Protein 7YSF (pdb70)

Secondary structure (DSSP, 8-state):
-EE-TTT--EESSHHHHHHHHGGG-----EE-TTT--EESSHHHHHHHHGGGGSS-SEE-TTSS-EESSHHHHHHHHHHHH----EE-TTT--EESSHHHHHHHHHHH-TT--

Radius of gyration: 19.66 Å; Cα contacts (8 Å, |Δi|>4): 126; chains: 1; bounding box: 45×44×42 Å

B-factor: mean 38.2, std 9.51, range [24.18, 78.98]

Solvent-accessible surface area: 8973 Å² total; per-residue (Å²): 143,64,129,1,111,100,51,128,131,66,21,92,152,100,63,37,26,95,147,36,49,61,60,82,52,161,130,109,83,54,91,6,183,108,61,33,134,60,36,50,70,45,63,60,38,148,114,18,67,106,115,79,87,64,123,124,98,80,163,7,122,106,26,131,143,51,33,107,84,60,40,59,34,64,82,18,84,58,95,71,55,51,96,130,70,56,48,0,97,89,47,156,101,117,32,40,59,50,81,57,33,144,156,24,14,123,77,133,17,106,127,78,77

Foldseek 3Di:
DDAAPPPRDDDDDPVVRVVVVLVVDDDFPAADPVPGDTHSDPVVNVLVVVVVVPFADAAAPVDRDHDNDPVVNVLVCCVVVVDFPDADPPPRDGHSDPVVNVVCCVVVPVVGD

Sequence (113 aa):
PHFCPVCLRAFPYLSDLERHSISHSELKPHQCKVCGKTFKRSSHLRRHCNIHAGLRPFRCPLCPRRFREAGELAHHHRVHSGERPYQCPICRLRFTEANTLRRHAKRKHPEAM

Nearest PDB structures (foldseek):
  7ysf-assembly1_A  TM=1.009E+00  e=8.894E-23  Homo sapiens
  2i13-assembly2_B  TM=8.123E-01  e=5.124E-10  Mus musculus
  2i13-assembly1_A  TM=8.911E-01  e=2.337E-09  Mus musculus
  6e93-assembly1_A  TM=7.525E-01  e=2.754E-10  Homo sapiens
  6e94-assembly1_A  TM=7.627E-01  e=7.751E-10  Homo sapiens

GO terms:
  GO:1990837 sequence-specific double-stranded DNA binding (F, IDA)
  GO:0005515 protein binding (F, IPI)

Organism: Homo sapiens (NCBI:txid9606)

Structure (mmCIF, N/CA/C/O backbone):
data_7YSF
#
_entry.id   7YSF
#
_cell.length_a   43.807
_cell.length_b   52.194
_cell.length_c   97.491
_cell.angle_alpha   90.000
_cell.angle_beta   90.000
_cell.angle_gamma   90.000
#
_symmetry.space_group_name_H-M   'P 21 21 21'
#
loop_
_entity.id
_entity.type
_entity.pdbx_description
1 polymer 'Zinc finger protein 524'
2 polymer "DNA (5'-D(*AP*GP*GP*GP*TP*TP*AP*GP*GP*GP*TP*TP*AP*GP*G)-3')"
3 polymer "DNA (5'-D(*TP*CP*CP*TP*AP*AP*CP*CP*CP*TP*AP*AP*CP*CP*C)-3')"
4 non-polymer D-MALATE
5 non-polymer 'ZINC ION'
6 water water
#
loop_
_atom_site.group_PDB
_atom_site.id
_atom_site.type_symbol
_atom_site.label_atom_id
_atom_site.label_alt_id
_atom_site.label_comp_id
_atom_site.label_asym_id
_atom_site.label_entity_id
_atom_site.label_seq_id
_atom_site.pdbx_PDB_ins_code
_atom_site.Cartn_x
_atom_site.Cartn_y
_atom_site.Cartn_z
_atom_site.occupancy
_atom_site.B_iso_or_equiv
_atom_site.auth_seq_id
_atom_site.auth_comp_id
_atom_site.auth_asym_id
_atom_site.auth_atom_id
_atom_site.pdbx_PDB_model_num
ATOM 1 N N . PRO A 1 9 ? -5.566 9.016 0.707 1.00 72.66 113 PRO A N 1
ATOM 2 C CA . PRO A 1 9 ? -5.147 8.313 1.921 1.00 68.31 113 PRO A CA 1
ATOM 3 C C . PRO A 1 9 ? -6.103 7.189 2.309 1.00 69.14 113 PRO A C 1
ATOM 4 O O . PRO A 1 9 ? -7.054 6.906 1.579 1.00 66.96 113 PRO A O 1
ATOM 8 N N . HIS A 1 10 ? -5.846 6.557 3.452 1.00 65.70 114 HIS A N 1
ATOM 9 C CA . HIS A 1 10 ? -6.665 5.458 3.948 1.00 63.36 114 HIS A CA 1
ATOM 10 C C . HIS A 1 10 ? -7.009 5.726 5.404 1.00 61.49 114 HIS A C 1
ATOM 11 O O . HIS A 1 10 ? -6.112 5.924 6.229 1.00 59.04 114 HIS A O 1
ATOM 18 N N . PHE A 1 11 ? -8.301 5.729 5.718 1.00 64.00 115 PHE A N 1
ATOM 19 C CA . PHE A 1 11 ? -8.782 5.991 7.065 1.00 63.95 115 PHE A CA 1
ATOM 20 C C . PHE A 1 11 ? -9.177 4.688 7.750 1.00 62.20 115 PHE A C 1
ATOM 21 O O . PHE A 1 11 ? -9.571 3.716 7.101 1.00 62.90 115 PHE A O 1
ATOM 29 N N . CYS A 1 12 ? -9.072 4.681 9.075 1.00 60.31 116 CYS A N 1
ATOM 30 C CA . CYS A 1 12 ? -9.424 3.498 9.848 1.00 60.94 116 CYS A CA 1
ATOM 31 C C . CYS A 1 12 ? -10.912 3.510 10.194 1.00 61.06 116 CYS A C 1
ATOM 32 O O . CYS A 1 12 ? -11.470 4.566 10.489 1.00 61.12 116 CYS A O 1
ATOM 35 N N . PRO A 1 13 ? -11.582 2.357 10.147 1.00 61.99 117 PRO A N 1
ATOM 36 C CA . PRO A 1 13 ? -13.016 2.332 10.481 1.00 65.52 117 PRO A CA 1
ATOM 37 C C . PRO A 1 13 ? -13.308 2.540 11.958 1.00 60.95 117 PRO A C 1
ATOM 38 O O . PRO A 1 13 ? -14.438 2.913 12.300 1.00 59.80 117 PRO A O 1
ATOM 42 N N . VAL A 1 14 ? -12.330 2.317 12.835 1.00 59.23 118 VAL A N 1
ATOM 43 C CA . VAL A 1 14 ? -12.528 2.385 14.279 1.00 57.10 118 VAL A CA 1
ATOM 44 C C . VAL A 1 14 ? -12.201 3.783 14.775 1.00 57.39 118 VAL A C 1
ATOM 45 O O . VAL A 1 14 ? -13.075 4.502 15.271 1.00 57.27 118 VAL A O 1
ATOM 49 N N . CYS A 1 15 ? -10.940 4.177 14.657 1.00 58.54 119 CYS A N 1
ATOM 50 C CA . CYS A 1 15 ? -10.538 5.475 15.170 1.00 57.95 119 CYS A CA 1
ATOM 51 C C . CYS A 1 15 ? -10.690 6.587 14.147 1.00 58.98 119 CYS A C 1
ATOM 52 O O . CYS A 1 15 ? -10.627 7.759 14.528 1.00 60.05 119 CYS A O 1
ATOM 55 N N . LEU A 1 16 ? -10.867 6.249 12.867 1.00 59.26 120 LEU A N 1
ATOM 56 C CA . LEU A 1 16 ? -11.005 7.230 11.788 1.00 59.79 120 LEU A CA 1
ATOM 57 C C . LEU A 1 16 ? -9.760 8.097 11.644 1.00 61.35 120 LEU A C 1
ATOM 58 O O . LEU A 1 16 ? -9.848 9.270 11.282 1.00 60.35 120 LEU A O 1
ATOM 63 N N . ARG A 1 17 ? -8.594 7.522 11.921 1.00 59.79 121 ARG A N 1
ATOM 64 C CA . ARG A 1 17 ? -7.335 8.175 11.596 1.00 60.69 121 ARG A CA 1
ATOM 65 C C . ARG A 1 17 ? -6.953 7.845 10.160 1.00 60.73 121 ARG A C 1
ATOM 66 O O . ARG A 1 17 ? -7.009 6.683 9.744 1.00 59.01 121 ARG A O 1
ATOM 74 N N . ALA A 1 18 ? -6.580 8.868 9.400 1.00 59.12 122 ALA A N 1
ATOM 75 C CA . ALA A 1 18 ? -6.124 8.662 8.036 1.00 58.05 122 ALA A CA 1
ATOM 76 C C . ALA A 1 18 ? -4.646 8.288 8.023 1.00 56.75 122 ALA A C 1
ATOM 77 O O . ALA A 1 18 ? -3.878 8.666 8.913 1.00 58.12 122 ALA A O 1
ATOM 79 N N . PHE A 1 19 ? -4.254 7.537 7.001 1.00 59.49 123 PHE A N 1
ATOM 80 C CA . PHE A 1 19 ? -2.886 7.067 6.864 1.00 56.66 123 PHE A CA 1
ATOM 81 C C . PHE A 1 19 ? -2.444 7.220 5.418 1.00 57.56 123 PHE A C 1
ATOM 82 O O . PHE A 1 19 ? -3.269 7.129 4.500 1.00 59.60 123 PHE A O 1
ATOM 90 N N . PRO A 1 20 ? -1.151 7.458 5.184 1.00 57.41 124 PRO A N 1
ATOM 91 C CA . PRO A 1 20 ? -0.690 7.632 3.795 1.00 57.44 124 PRO A CA 1
ATOM 92 C C . PRO A 1 20 ? -0.890 6.398 2.932 1.00 56.53 124 PRO A C 1
ATOM 93 O O . PRO A 1 20 ? -1.460 6.495 1.838 1.00 58.15 124 PRO A O 1
ATOM 97 N N . TYR A 1 21 ? -0.442 5.236 3.395 1.00 55.80 125 TYR A N 1
ATOM 98 C CA . TYR A 1 21 ? -0.467 4.019 2.601 1.00 57.07 125 TYR A CA 1
ATOM 99 C C . TYR A 1 21 ? -1.401 2.987 3.219 1.00 53.20 125 TYR A C 1
ATOM 100 O O . TYR A 1 21 ? -1.746 3.050 4.403 1.00 53.18 125 TYR A O 1
ATOM 109 N N . LEU A 1 22 ? -1.816 2.032 2.382 1.00 52.12 126 LEU A N 1
ATOM 110 C CA . LEU A 1 22 ? -2.649 0.935 2.860 1.00 50.96 126 LEU A CA 1
ATOM 111 C C . LEU A 1 22 ? -1.919 0.113 3.912 1.00 48.34 126 LEU A C 1
ATOM 112 O O . LEU A 1 22 ? -2.508 -0.270 4.930 1.00 48.76 126 LEU A O 1
ATOM 117 N N . SER A 1 23 ? -0.631 -0.164 3.686 1.00 49.00 127 SER A N 1
ATOM 118 C CA . SER A 1 23 ? 0.148 -0.898 4.677 1.00 49.53 127 SER A CA 1
ATOM 119 C C . SER A 1 23 ? 0.187 -0.167 6.011 1.00 47.89 127 SER A C 1
ATOM 120 O O . SER A 1 23 ? 0.247 -0.807 7.064 1.00 44.83 127 SER A O 1
ATOM 123 N N . ASP A 1 24 ? 0.146 1.166 5.991 1.00 49.61 128 ASP A N 1
ATOM 124 C CA . ASP A 1 24 ? 0.092 1.914 7.242 1.00 48.08 128 ASP A CA 1
ATOM 125 C C . ASP A 1 24 ? -1.222 1.667 7.974 1.00 47.23 128 ASP A C 1
ATOM 126 O O . ASP A 1 24 ? -1.243 1.558 9.206 1.00 46.56 128 ASP A O 1
ATOM 131 N N . LEU A 1 25 ? -2.325 1.563 7.231 1.00 46.49 129 LEU A N 1
ATOM 132 C CA . LEU A 1 25 ? -3.627 1.361 7.858 1.00 45.49 129 LEU A CA 1
ATOM 133 C C . LEU A 1 25 ? -3.759 -0.044 8.435 1.00 43.18 129 LEU A C 1
ATOM 134 O O . LEU A 1 25 ? -4.291 -0.222 9.536 1.00 42.12 129 LEU A O 1
ATOM 139 N N . GLU A 1 26 ? -3.278 -1.053 7.706 1.00 44.58 130 GLU A N 1
ATOM 140 C CA . GLU A 1 26 ? -3.460 -2.434 8.142 1.00 42.63 130 GLU A CA 1
ATOM 141 C C . GLU A 1 26 ? -2.598 -2.756 9.357 1.00 40.24 130 GLU A C 1
ATOM 142 O O . GLU A 1 26 ? -3.014 -3.523 10.233 1.00 38.28 130 GLU A O 1
ATOM 148 N N . ARG A 1 27 ? -1.396 -2.183 9.433 1.00 40.00 131 ARG A N 1
ATOM 149 C CA . ARG A 1 27 ? -0.553 -2.435 10.596 1.00 38.06 131 ARG A CA 1
ATOM 150 C C . ARG A 1 27 ? -1.091 -1.733 11.836 1.00 37.38 131 ARG A C 1
ATOM 151 O O . ARG A 1 27 ? -0.938 -2.247 12.950 1.00 35.66 131 ARG A O 1
ATOM 159 N N . HIS A 1 28 ? -1.726 -0.571 11.668 1.00 38.73 132 HIS A N 1
ATOM 160 C CA . HIS A 1 28 ? -2.349 0.096 12.809 1.00 39.13 132 HIS A CA 1
ATOM 161 C C . HIS A 1 28 ? -3.579 -0.663 13.288 1.00 38.10 132 HIS A C 1
ATOM 162 O O . HIS A 1 28 ? -3.854 -0.714 14.493 1.00 37.79 132 HIS A O 1
ATOM 169 N N . SER A 1 29 ? -4.323 -1.265 12.357 1.00 38.32 133 SER A N 1
ATOM 170 C CA . SER A 1 29 ? -5.574 -1.933 12.693 1.00 38.84 133 SER A CA 1
ATOM 171 C C . SER A 1 29 ? -5.379 -3.080 13.675 1.00 37.48 133 SER A C 1
ATOM 172 O O . SER A 1 29 ? -6.323 -3.434 14.389 1.00 37.10 133 SER A O 1
ATOM 175 N N . ILE A 1 30 ? -4.177 -3.660 13.734 1.00 36.67 134 ILE A N 1
ATOM 176 C CA . ILE A 1 30 ? -3.904 -4.728 14.692 1.00 37.08 134 ILE A CA 1
ATOM 177 C C . ILE A 1 30 ? -4.117 -4.247 16.122 1.00 37.09 134 ILE A C 1
ATOM 178 O O . ILE A 1 30 ? -4.543 -5.020 16.989 1.00 36.93 134 ILE A O 1
ATOM 183 N N . SER A 1 31 ? -3.847 -2.965 16.388 1.00 36.80 135 SER A N 1
ATOM 184 C CA . SER A 1 31 ? -3.942 -2.450 17.752 1.00 36.56 135 SER A CA 1
ATOM 185 C C . SER A 1 31 ? -5.350 -2.583 18.317 1.00 38.36 135 SER A C 1
ATOM 186 O O . SER A 1 31 ? -5.516 -2.777 19.526 1.00 40.47 135 SER A O 1
ATOM 189 N N . HIS A 1 32 ? -6.370 -2.481 17.469 1.00 39.43 136 HIS A N 1
ATOM 190 C CA . HIS A 1 32 ? -7.754 -2.517 17.926 1.00 43.74 136 HIS A CA 1
ATOM 191 C C . HIS A 1 32 ? -8.311 -3.929 18.042 1.00 42.52 136 HIS A C 1
ATOM 192 O O . HIS A 1 32 ? -9.456 -4.092 18.479 1.00 42.59 136 HIS A O 1
ATOM 199 N N . SER A 1 33 ? -7.544 -4.944 17.665 1.00 40.37 137 SER A N 1
ATOM 200 C CA . SER A 1 33 ? -7.981 -6.328 17.748 1.00 40.90 137 SER A CA 1
ATOM 201 C C . SER A 1 33 ? -7.364 -7.006 18.966 1.00 41.06 137 SER A C 1
ATOM 202 O O . SER A 1 33 ? -6.438 -6.488 19.592 1.00 38.98 137 SER A O 1
ATOM 205 N N . GLU A 1 34 ? -7.899 -8.179 19.300 1.00 42.42 138 GLU A N 1
ATOM 206 C CA . GLU A 1 34 ? -7.403 -8.962 20.422 1.00 43.02 138 GLU A CA 1
ATOM 207 C C . GLU A 1 34 ? -6.762 -10.276 20.004 1.00 39.00 138 GLU A C 1
ATOM 208 O O . GLU A 1 34 ? -6.219 -10.981 20.863 1.00 36.76 138 GLU A O 1
ATOM 214 N N . LEU A 1 35 ? -6.811 -10.623 18.720 1.00 37.06 139 LEU A N 1
ATOM 215 C CA . LEU A 1 35 ? -6.249 -11.885 18.259 1.00 35.25 139 LEU A CA 1
ATOM 216 C C . LEU A 1 35 ? -4.736 -11.896 18.429 1.00 34.27 139 LEU A C 1
ATOM 217 O O . LEU A 1 35 ? -4.052 -10.923 18.097 1.00 33.85 139 LEU A O 1
ATOM 222 N N . LYS A 1 36 ? -4.216 -13.008 18.952 1.00 33.56 140 LYS A N 1
ATOM 223 C CA . LYS A 1 36 ? -2.782 -13.256 19.060 1.00 33.58 140 LYS A CA 1
ATOM 224 C C . LYS A 1 36 ? -2.444 -14.447 18.172 1.00 32.98 140 LYS A C 1
ATOM 225 O O . LYS A 1 36 ? -2.408 -15.592 18.645 1.00 32.67 140 LYS A O 1
ATOM 231 N N . PRO A 1 37 ? -2.192 -14.236 16.880 1.00 33.17 141 PRO A N 1
ATOM 232 C CA . PRO A 1 37 ? -2.059 -15.355 15.943 1.00 33.23 141 PRO A CA 1
ATOM 233 C C . PRO A 1 37 ? -0.673 -15.976 15.878 1.00 33.13 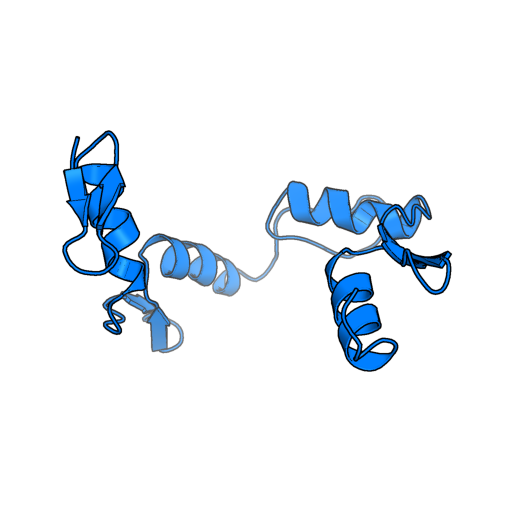141 PRO A C 1
ATOM 234 O O . PRO A 1 37 ? -0.429 -16.801 14.994 1.00 33.18 141 PRO A O 1
ATOM 238 N N . HIS A 1 38 ? 0.234 -15.611 16.780 1.00 31.68 142 HIS A N 1
ATOM 239 C CA . HIS A 1 38 ? 1.592 -16.133 16.783 1.00 31.88 142 HIS A CA 1
ATOM 240 C C . HIS A 1 38 ? 1.852 -16.850 18.097 1.00 31.77 142 HIS A C 1
ATOM 241 O O . HIS A 1 38 ? 1.589 -16.300 19.170 1.00 31.12 142 HIS A O 1
ATOM 248 N N . GLN A 1 39 ? 2.365 -18.073 18.007 1.00 31.33 143 GLN A N 1
ATOM 249 C CA . GLN A 1 39 ? 2.713 -18.864 19.177 1.00 32.54 143 GLN A CA 1
ATOM 250 C C . GLN A 1 39 ? 4.142 -19.366 19.029 1.00 31.73 143 GLN A C 1
ATOM 251 O O . GLN A 1 39 ? 4.503 -19.929 17.990 1.00 32.24 143 GLN A O 1
ATOM 257 N N . CYS A 1 40 ? 4.947 -19.160 20.068 1.00 31.39 144 CYS A N 1
ATOM 258 C CA . CYS A 1 40 ? 6.287 -19.730 20.142 1.00 32.10 144 CYS A CA 1
ATOM 259 C C . CYS A 1 40 ? 6.193 -21.200 20.533 1.00 31.67 144 CYS A C 1
ATOM 260 O O . CYS A 1 40 ? 5.751 -21.524 21.639 1.00 31.79 144 CYS A O 1
ATOM 263 N N . LYS A 1 41 ? 6.624 -22.088 19.639 1.00 31.91 145 LYS A N 1
ATOM 264 C CA . LYS A 1 41 ? 6.531 -23.513 19.934 1.00 33.05 145 LYS A CA 1
ATOM 265 C C . LYS A 1 41 ? 7.641 -24.002 20.856 1.00 31.34 145 LYS A C 1
ATOM 266 O O . LYS A 1 41 ? 7.713 -25.211 21.113 1.00 32.33 145 LYS A O 1
ATOM 272 N N . VAL A 1 42 ? 8.499 -23.113 21.349 1.00 30.76 146 VAL A N 1
ATOM 273 C CA . VAL A 1 42 ? 9.481 -23.470 22.369 1.00 30.14 146 VAL A CA 1
ATOM 274 C C . VAL A 1 42 ? 8.865 -23.451 23.762 1.00 29.61 146 VAL A C 1
ATOM 275 O O . VAL A 1 42 ? 8.978 -24.420 24.518 1.00 28.88 146 VAL A O 1
ATOM 279 N N . CYS A 1 43 ? 8.208 -22.348 24.130 1.00 29.83 147 CYS A N 1
ATOM 280 C CA . CYS A 1 43 ? 7.651 -22.191 25.465 1.00 30.01 147 CYS A CA 1
ATOM 281 C C . CYS A 1 43 ? 6.132 -22.092 25.499 1.00 29.83 147 CYS A C 1
ATOM 282 O O . CYS A 1 43 ? 5.548 -22.251 26.577 1.00 29.47 147 CYS A O 1
ATOM 285 N N . GLY A 1 44 ? 5.477 -21.822 24.369 1.00 30.34 148 GLY A N 1
ATOM 286 C CA . GLY A 1 44 ? 4.033 -21.822 24.281 1.00 29.96 148 GLY A CA 1
ATOM 287 C C . GLY A 1 44 ? 3.383 -20.452 24.282 1.00 31.23 148 GLY A C 1
ATOM 288 O O . GLY A 1 44 ? 2.206 -20.344 23.915 1.00 31.39 148 GLY A O 1
ATOM 289 N N . LYS A 1 45 ? 4.109 -19.408 24.679 1.00 31.68 149 LYS A N 1
ATOM 290 C CA . LYS A 1 45 ? 3.511 -18.084 24.794 1.00 32.43 149 LYS A CA 1
ATOM 291 C C . LYS A 1 45 ? 3.055 -17.569 23.434 1.00 31.32 149 LYS A C 1
ATOM 292 O O . LYS A 1 45 ? 3.709 -17.793 22.412 1.00 30.64 149 LYS A O 1
ATOM 298 N N . THR A 1 46 ? 1.922 -16.873 23.430 1.00 30.95 150 THR A N 1
ATOM 299 C CA . THR A 1 46 ? 1.346 -16.311 22.219 1.00 31.34 150 THR A CA 1
ATOM 300 C C . THR A 1 46 ? 1.639 -14.817 22.132 1.00 30.53 150 THR A C 1
ATOM 301 O O . THR A 1 46 ? 1.898 -14.150 23.136 1.00 30.34 150 THR A O 1
ATOM 305 N N . PHE A 1 47 ? 1.591 -14.295 20.907 1.00 30.96 151 PHE A N 1
ATOM 306 C CA . PHE A 1 47 ? 1.993 -12.920 20.651 1.00 31.35 151 PHE A CA 1
ATOM 307 C C . PHE A 1 47 ? 1.071 -12.282 19.625 1.00 31.96 151 PHE A C 1
ATOM 308 O O . PHE A 1 47 ? 0.483 -12.960 18.779 1.00 31.52 151 PHE A O 1
ATOM 316 N N . LYS A 1 48 ? 0.968 -10.956 19.711 1.00 31.30 152 LYS A N 1
ATOM 317 C CA . LYS A 1 48 ? 0.041 -10.205 18.876 1.00 31.84 152 LYS A CA 1
ATOM 318 C C . LYS A 1 48 ? 0.610 -9.947 17.487 1.00 30.80 152 LYS A C 1
ATOM 319 O O . LYS A 1 48 ? -0.109 -10.059 16.489 1.00 31.00 152 LYS A O 1
ATOM 325 N N . ARG A 1 49 ? 1.890 -9.597 17.404 1.00 29.89 153 ARG A N 1
ATOM 326 C CA . ARG A 1 49 ? 2.517 -9.209 16.151 1.00 29.74 153 ARG A CA 1
ATOM 327 C C . ARG A 1 49 ? 3.671 -10.144 15.822 1.00 29.92 153 ARG A C 1
ATOM 328 O O . ARG A 1 49 ? 4.314 -10.706 16.715 1.00 29.40 153 ARG A O 1
ATOM 336 N N . SER A 1 50 ? 3.925 -10.301 14.520 1.00 30.32 154 SER A N 1
ATOM 337 C CA . SER A 1 50 ? 5.041 -11.120 14.062 1.00 30.77 154 SER A CA 1
ATOM 338 C C . SER A 1 50 ? 6.360 -10.653 14.663 1.00 30.66 154 SER A C 1
ATOM 339 O O . SER A 1 50 ? 7.211 -11.471 15.033 1.00 29.57 154 SER A O 1
ATOM 342 N N . SER A 1 51 ? 6.548 -9.335 14.768 1.00 30.22 155 SER A N 1
ATOM 343 C CA . SER A 1 51 ? 7.795 -8.807 15.311 1.00 29.92 155 SER A CA 1
ATOM 344 C C . SER A 1 51 ? 7.930 -9.095 16.801 1.00 28.13 155 SER A C 1
ATOM 345 O O . SER A 1 51 ? 9.051 -9.208 17.308 1.00 27.46 155 SER A O 1
ATOM 348 N N . HIS A 1 52 ? 6.810 -9.215 17.517 1.00 27.71 156 HIS A N 1
ATOM 349 C CA . HIS A 1 52 ? 6.872 -9.592 18.925 1.00 27.07 156 HIS A CA 1
ATOM 350 C C . HIS A 1 52 ? 7.392 -11.014 19.085 1.00 27.07 156 HIS A C 1
ATOM 351 O O . HIS A 1 52 ? 8.246 -11.283 19.938 1.00 26.71 156 HIS A O 1
ATOM 358 N N . LEU A 1 53 ? 6.882 -11.941 18.271 1.00 27.95 157 LEU A N 1
ATOM 359 C CA . LEU A 1 53 ? 7.337 -13.326 18.340 1.00 28.13 157 LEU A CA 1
ATOM 360 C C . LEU A 1 53 ? 8.815 -13.435 17.993 1.00 27.84 157 LEU A C 1
ATOM 361 O O . LEU A 1 53 ? 9.573 -14.143 18.666 1.00 28.33 157 LEU A O 1
ATOM 366 N N . ARG A 1 54 ? 9.243 -12.735 16.941 1.00 27.97 158 ARG A N 1
ATOM 367 C CA . ARG A 1 54 ? 10.633 -12.830 16.509 1.00 29.34 158 ARG A CA 1
ATOM 368 C C . ARG A 1 54 ? 11.574 -12.193 17.524 1.00 28.29 158 ARG A C 1
ATOM 369 O O . ARG A 1 54 ? 12.687 -12.688 17.738 1.00 28.20 158 ARG A O 1
ATOM 377 N N . ARG A 1 55 ? 11.151 -11.098 18.161 1.00 27.53 159 ARG A N 1
ATOM 378 C CA . ARG A 1 55 ? 11.946 -10.541 19.250 1.00 28.18 159 ARG A CA 1
ATOM 379 C C . ARG A 1 55 ? 11.980 -11.492 20.439 1.00 28.20 159 ARG A C 1
ATOM 380 O O . ARG A 1 55 ? 13.026 -11.670 21.073 1.00 27.78 159 ARG A O 1
ATOM 388 N N . HIS A 1 56 ? 10.843 -12.118 20.753 1.00 28.08 160 HIS A N 1
ATOM 389 C CA . HIS A 1 56 ? 10.801 -13.061 21.865 1.00 28.34 160 HIS A CA 1
ATOM 390 C C . HIS A 1 56 ? 11.642 -14.301 21.587 1.00 28.87 160 HIS A C 1
ATOM 391 O O . HIS A 1 56 ? 12.218 -14.876 22.518 1.00 29.22 160 HIS A O 1
ATOM 398 N N . CYS A 1 57 ? 11.717 -14.733 20.326 1.00 28.79 161 CYS A N 1
ATOM 399 C CA . CYS A 1 57 ? 12.513 -15.909 19.987 1.00 30.36 161 CYS A CA 1
ATOM 400 C C . CYS A 1 57 ? 13.977 -15.721 20.367 1.00 31.14 161 CYS A C 1
ATOM 401 O O . CYS A 1 57 ? 14.674 -16.700 20.665 1.00 32.13 161 CYS A O 1
ATOM 404 N N . ASN A 1 58 ? 14.458 -14.473 20.364 1.00 31.02 162 ASN A N 1
ATOM 405 C CA . ASN A 1 58 ? 15.845 -14.207 20.724 1.00 32.99 162 ASN A CA 1
ATOM 406 C C . ASN A 1 58 ? 16.136 -14.586 22.169 1.00 32.63 162 ASN A C 1
ATOM 407 O O . ASN A 1 58 ? 17.280 -14.914 22.501 1.00 33.60 162 ASN A O 1
ATOM 412 N N . ILE A 1 59 ? 15.121 -14.550 23.037 1.00 30.80 163 ILE A N 1
ATOM 413 C CA . ILE A 1 59 ? 15.339 -14.841 24.453 1.00 31.33 163 ILE A CA 1
ATOM 414 C C . ILE A 1 59 ? 15.853 -16.264 24.636 1.00 31.93 163 ILE A C 1
ATOM 415 O O . ILE A 1 59 ? 16.756 -16.515 25.444 1.00 31.91 163 ILE A O 1
ATOM 420 N N . HIS A 1 60 ? 15.305 -17.215 23.875 1.00 31.99 164 HIS A N 1
ATOM 421 C CA . HIS A 1 60 ? 15.664 -18.620 24.032 1.00 32.00 164 HIS A CA 1
ATOM 422 C C . HIS A 1 60 ? 17.088 -18.928 23.590 1.00 33.23 164 HIS A C 1
ATOM 423 O O . HIS A 1 60 ? 17.535 -20.069 23.756 1.00 32.71 164 HIS A O 1
ATOM 430 N N . ALA A 1 61 ? 17.803 -17.952 23.036 1.00 33.94 165 ALA A N 1
ATOM 431 C CA . ALA A 1 61 ? 19.196 -18.125 22.647 1.00 35.89 165 ALA A CA 1
ATOM 432 C C . ALA A 1 61 ? 20.164 -17.864 23.793 1.00 37.63 165 ALA A C 1
ATOM 433 O O . ALA A 1 61 ? 21.364 -18.110 23.638 1.00 44.94 165 ALA A O 1
ATOM 435 N N . GLY A 1 62 ? 19.681 -17.351 24.922 1.00 36.87 166 GLY A N 1
ATOM 436 C CA . GLY A 1 62 ? 20.461 -17.359 26.143 1.00 39.19 166 GLY A CA 1
ATOM 437 C C . GLY A 1 62 ? 21.144 -16.071 26.558 1.00 41.40 166 GLY A C 1
ATOM 438 O O . GLY A 1 62 ? 21.203 -15.769 27.754 1.00 47.58 166 GLY A O 1
ATOM 439 N N . LEU A 1 63 ? 21.675 -15.307 25.605 1.00 40.75 167 LEU A N 1
ATOM 440 C CA . LEU A 1 63 ? 22.525 -14.171 25.943 1.00 41.21 167 LEU A CA 1
ATOM 441 C C . LEU A 1 63 ? 22.256 -12.997 25.012 1.00 37.85 167 LEU A C 1
ATOM 442 O O . LEU A 1 63 ? 22.281 -13.151 23.787 1.00 37.84 167 LEU A O 1
ATOM 447 N N . ARG A 1 64 ? 22.014 -11.828 25.601 1.00 36.92 168 ARG A N 1
ATOM 448 C CA . ARG A 1 64 ? 21.752 -10.631 24.817 1.00 35.46 168 ARG A CA 1
ATOM 449 C C . ARG A 1 64 ? 23.046 -10.125 24.180 1.00 34.42 168 ARG A C 1
ATOM 450 O O . ARG A 1 64 ? 24.115 -10.210 24.792 1.00 35.40 168 ARG A O 1
ATOM 458 N N . PRO A 1 65 ? 22.982 -9.588 22.956 1.00 33.11 169 PRO A N 1
ATOM 459 C CA . PRO A 1 65 ? 24.213 -9.328 22.191 1.00 33.49 169 PRO A CA 1
ATOM 460 C C . PRO A 1 65 ? 25.009 -8.092 22.594 1.00 32.14 169 PRO A C 1
ATOM 461 O O . PRO A 1 65 ? 26.228 -8.069 22.395 1.00 31.86 169 PRO A O 1
ATOM 465 N N . PHE A 1 66 ? 24.367 -7.061 23.141 1.00 31.10 170 PHE A N 1
ATOM 466 C CA . PHE A 1 66 ? 25.034 -5.781 23.380 1.00 31.06 170 PHE A CA 1
ATOM 467 C C . PHE A 1 66 ? 25.609 -5.749 24.793 1.00 31.73 170 PHE A C 1
ATOM 468 O O . PHE A 1 66 ? 24.866 -5.644 25.772 1.00 31.69 170 PHE A O 1
ATOM 476 N N . ARG A 1 67 ? 26.936 -5.815 24.891 1.00 32.94 171 ARG A N 1
ATOM 477 C CA . ARG A 1 67 ? 27.633 -5.804 26.170 1.00 34.90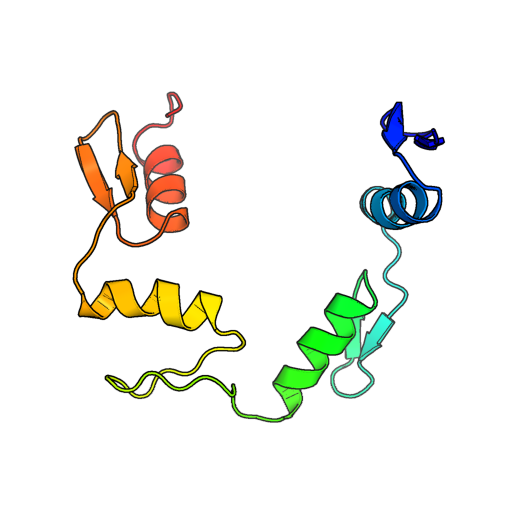 171 ARG A CA 1
ATOM 478 C C . ARG A 1 67 ? 28.032 -4.389 26.564 1.00 33.68 171 ARG A C 1
ATOM 479 O O . ARG A 1 67 ? 28.519 -3.612 25.737 1.00 32.51 171 ARG A O 1
ATOM 487 N N . CYS A 1 68 ? 27.837 -4.067 27.833 1.00 32.56 172 CYS A N 1
ATOM 488 C CA . CYS A 1 68 ? 28.349 -2.814 28.370 1.00 32.72 172 CYS A CA 1
ATOM 489 C C . CYS A 1 68 ? 29.840 -2.942 28.638 1.00 33.05 172 CYS A C 1
ATOM 490 O O . CYS A 1 68 ? 30.254 -3.879 29.333 1.00 33.03 172 CYS A O 1
ATOM 493 N N . PRO A 1 69 ? 30.679 -2.046 28.117 1.00 32.66 173 PRO A N 1
ATOM 494 C CA . PRO A 1 69 ? 32.119 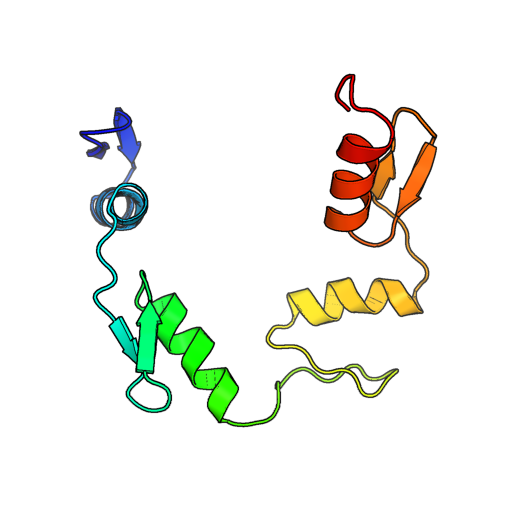-2.154 28.393 1.00 34.05 173 PRO A CA 1
ATOM 495 C C . PRO A 1 69 ? 32.477 -1.946 29.854 1.00 33.43 173 PRO A C 1
ATOM 496 O O . PRO A 1 69 ? 33.569 -2.353 30.270 1.00 35.74 173 PRO A O 1
ATOM 500 N N . LEU A 1 70 ? 31.589 -1.352 30.651 1.00 33.32 174 LEU A N 1
ATOM 501 C CA . LEU A 1 70 ? 31.912 -0.935 32.008 1.00 33.91 174 LEU A CA 1
ATOM 502 C C . LEU A 1 70 ? 31.335 -1.846 33.085 1.00 34.51 174 LEU A C 1
ATOM 503 O O . LEU A 1 70 ? 31.718 -1.711 34.252 1.00 37.14 174 LEU A O 1
ATOM 508 N N . CYS A 1 71 ? 30.440 -2.762 32.733 1.00 33.72 175 CYS A N 1
ATOM 509 C CA . CYS A 1 71 ? 29.838 -3.668 33.704 1.00 34.22 175 CYS A CA 1
ATOM 510 C C . CYS A 1 71 ? 29.396 -4.923 32.960 1.00 34.39 175 CYS A C 1
ATOM 511 O O . CYS A 1 71 ? 29.422 -4.962 31.723 1.00 33.85 175 CYS A O 1
ATOM 514 N N . PRO A 1 72 ? 29.014 -5.984 33.681 1.00 34.84 176 PRO A N 1
ATOM 515 C CA . PRO A 1 72 ? 28.623 -7.237 33.019 1.00 34.79 176 PRO A CA 1
ATOM 516 C C . PRO A 1 72 ? 27.212 -7.259 32.449 1.00 35.28 176 PRO A C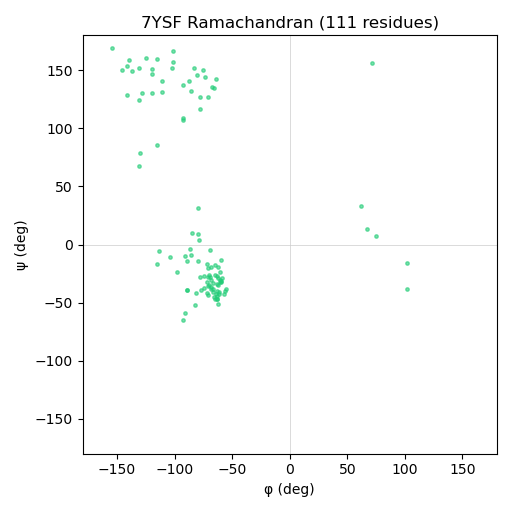 1
ATOM 517 O O . PRO A 1 72 ? 26.757 -8.328 32.033 1.00 36.58 176 PRO A O 1
ATOM 521 N N . ARG A 1 73 ? 26.500 -6.138 32.403 1.00 35.43 177 ARG A N 1
ATOM 522 C CA . ARG A 1 73 ? 25.126 -6.154 31.925 1.00 35.85 177 ARG A CA 1
ATOM 523 C C . ARG A 1 73 ? 25.073 -6.167 30.399 1.00 34.75 177 ARG A C 1
ATOM 524 O O . ARG A 1 73 ? 25.915 -5.574 29.718 1.00 33.55 177 ARG A O 1
ATOM 532 N N . ARG A 1 74 ? 24.067 -6.861 29.868 1.00 34.56 178 ARG A N 1
ATOM 533 C CA . ARG A 1 74 ? 23.871 -7.004 28.432 1.00 34.05 178 ARG A CA 1
ATOM 534 C C . ARG A 1 74 ? 22.471 -6.540 28.058 1.00 32.94 178 ARG A C 1
ATOM 535 O O . ARG A 1 74 ? 21.574 -6.462 28.901 1.00 33.14 178 ARG A O 1
ATOM 543 N N . PHE A 1 75 ? 22.287 -6.234 26.775 1.00 31.55 179 PHE A N 1
ATOM 544 C CA . PHE A 1 75 ? 21.064 -5.592 26.319 1.00 30.84 179 PHE A CA 1
ATOM 545 C C . PHE A 1 75 ? 20.702 -6.071 24.922 1.00 30.13 179 PHE A C 1
ATOM 546 O O . PHE A 1 75 ? 21.572 -6.427 24.123 1.00 30.56 179 PHE A O 1
ATOM 554 N N . ARG A 1 76 ? 19.395 -6.081 24.644 1.00 28.90 180 ARG A N 1
ATOM 555 C CA . ARG A 1 76 ? 18.907 -6.554 23.352 1.00 29.29 180 ARG A CA 1
ATOM 556 C C . ARG A 1 76 ? 19.298 -5.620 22.219 1.00 28.49 180 ARG A C 1
ATOM 557 O O . ARG A 1 76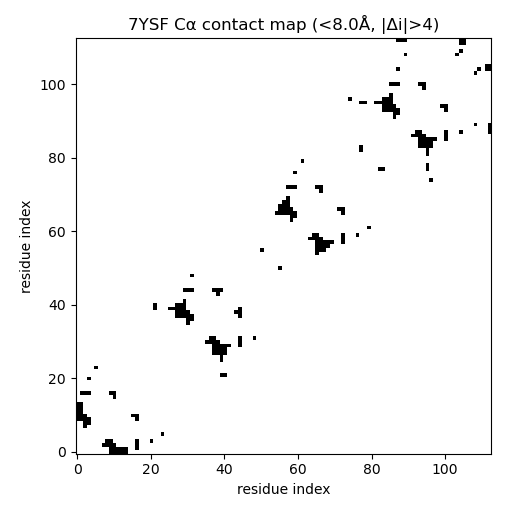 ? 19.483 -6.072 21.083 1.00 28.10 180 ARG A O 1
ATOM 565 N N . GLU A 1 77 ? 19.418 -4.324 22.497 1.00 26.80 181 GLU A N 1
ATOM 566 C CA . GLU A 1 77 ? 19.514 -3.324 21.446 1.00 27.58 181 GLU A CA 1
ATOM 567 C C . GLU A 1 77 ? 20.538 -2.263 21.824 1.00 27.45 181 GLU A C 1
ATOM 568 O O . GLU A 1 77 ? 20.867 -2.073 22.998 1.00 27.54 181 GLU A O 1
ATOM 574 N N . ALA A 1 78 ? 21.041 -1.570 20.799 1.00 27.10 182 ALA A N 1
ATOM 575 C CA . ALA A 1 78 ? 22.012 -0.505 21.026 1.00 26.91 182 ALA A CA 1
ATOM 576 C C . ALA A 1 78 ? 21.409 0.630 21.843 1.00 27.63 182 ALA A C 1
ATOM 577 O O . ALA A 1 78 ? 22.071 1.189 22.726 1.00 27.81 182 ALA A O 1
ATOM 579 N N . GLY A 1 79 ? 20.151 0.982 21.568 1.00 28.30 183 GLY A N 1
ATOM 580 C CA . GLY A 1 79 ? 19.520 2.066 22.302 1.00 28.07 183 GLY A CA 1
ATOM 581 C C . GLY A 1 79 ? 19.379 1.767 23.782 1.00 29.30 183 GLY A C 1
ATOM 582 O O . GLY A 1 79 ? 19.486 2.666 24.620 1.00 30.38 183 GLY A O 1
ATOM 583 N N . GLU A 1 80 ? 19.146 0.499 24.125 1.00 28.38 184 GLU A N 1
ATOM 584 C CA . GLU A 1 80 ? 19.005 0.134 25.530 1.00 28.53 184 GLU A CA 1
ATOM 585 C C . GLU A 1 80 ? 20.347 0.136 26.252 1.00 29.07 184 GLU A C 1
ATOM 586 O O . GLU A 1 80 ? 20.392 0.349 27.469 1.00 29.92 184 GLU A O 1
ATOM 592 N N . LEU A 1 81 ? 21.446 -0.094 25.529 1.00 28.81 185 LEU A N 1
ATOM 593 C CA . LEU A 1 81 ? 22.765 0.051 26.136 1.00 29.56 185 LEU A CA 1
ATOM 594 C C . LEU A 1 81 ? 23.127 1.522 26.307 1.00 30.09 185 LEU A C 1
ATOM 595 O O . LEU A 1 81 ? 23.753 1.903 27.3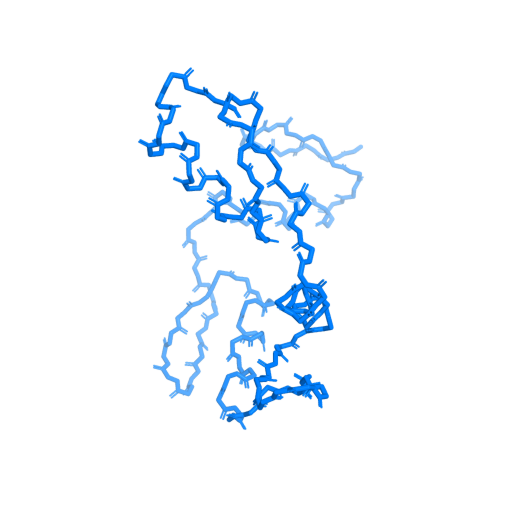04 1.00 29.40 185 LEU A O 1
ATOM 600 N N . ALA A 1 82 ? 22.739 2.363 25.344 1.00 30.31 186 ALA A N 1
ATOM 601 C CA . ALA A 1 82 ? 23.008 3.794 25.447 1.00 31.66 186 ALA A CA 1
ATOM 602 C C . ALA A 1 82 ? 22.294 4.399 26.649 1.00 32.38 186 ALA A C 1
ATOM 603 O O . ALA A 1 82 ? 22.890 5.155 27.426 1.00 32.43 186 ALA A O 1
ATOM 605 N N . HIS A 1 83 ? 21.008 4.075 26.816 1.00 32.23 187 HIS A N 1
ATOM 606 C CA . HIS A 1 83 ? 20.282 4.501 28.008 1.00 34.50 187 HIS A CA 1
ATOM 607 C C . HIS A 1 83 ? 20.965 4.003 29.274 1.00 33.90 187 HIS A C 1
ATOM 608 O O . HIS A 1 83 ? 21.094 4.747 30.254 1.00 34.85 187 HIS A O 1
ATOM 615 N N . HIS A 1 84 ? 21.410 2.743 29.269 1.00 32.58 188 HIS A N 1
ATOM 616 C CA . HIS A 1 84 ? 22.093 2.190 30.432 1.00 32.54 188 HIS A CA 1
ATOM 617 C C . HIS A 1 84 ? 23.358 2.963 30.768 1.00 32.72 188 HIS A C 1
ATOM 618 O O . HIS A 1 84 ? 23.744 3.036 31.939 1.00 32.74 188 HIS A O 1
ATOM 625 N N . HIS A 1 85 ? 24.019 3.541 29.762 1.00 32.48 189 HIS A N 1
ATOM 626 C CA . HIS A 1 85 ? 25.269 4.248 30.015 1.00 33.11 189 HIS A CA 1
ATOM 627 C C . HIS A 1 85 ? 25.083 5.441 30.944 1.00 33.58 189 HIS A C 1
ATOM 628 O O . HIS A 1 85 ? 26.064 5.907 31.535 1.00 33.11 189 HIS A O 1
ATOM 635 N N . ARG A 1 86 ? 23.854 5.944 31.091 1.00 33.57 190 ARG A N 1
ATOM 636 C CA . ARG A 1 86 ? 23.611 7.015 32.052 1.00 35.30 190 ARG A CA 1
ATOM 637 C C . ARG A 1 86 ? 23.917 6.568 33.475 1.00 34.51 190 ARG A C 1
ATOM 638 O O . ARG A 1 86 ? 24.288 7.394 34.318 1.00 33.90 190 ARG A O 1
ATOM 646 N N . VAL A 1 87 ? 23.770 5.271 33.759 1.00 33.62 191 VAL A N 1
ATOM 647 C CA . VAL A 1 87 ? 24.162 4.735 35.061 1.00 33.37 191 VAL A CA 1
ATOM 648 C C . VAL A 1 87 ? 25.617 5.076 35.359 1.00 33.35 191 VAL A C 1
ATOM 649 O O . VAL A 1 87 ? 25.975 5.417 36.493 1.00 33.57 191 VAL A O 1
ATOM 653 N N . HIS A 1 88 ? 26.472 5.020 34.338 1.00 33.20 192 HIS A N 1
ATOM 654 C CA . HIS A 1 88 ? 27.895 5.284 34.506 1.00 33.66 192 HIS A CA 1
ATOM 655 C C . HIS A 1 88 ? 28.246 6.756 34.325 1.00 33.91 192 HIS A C 1
ATOM 656 O O . HIS A 1 88 ? 29.085 7.285 35.061 1.00 34.10 192 HIS A O 1
ATOM 663 N N . SER A 1 89 ? 27.621 7.433 33.359 1.00 34.05 193 SER A N 1
ATOM 664 C CA . SER A 1 89 ? 27.865 8.857 33.166 1.00 35.17 193 SER A CA 1
ATOM 665 C C . SER A 1 89 ? 27.255 9.713 34.268 1.00 34.26 193 SER A C 1
ATOM 666 O O . SER A 1 89 ? 27.640 10.879 34.405 1.00 34.28 193 SER A O 1
ATOM 669 N N . GLY A 1 90 ? 26.325 9.170 35.050 1.00 34.35 194 GLY A N 1
ATOM 670 C CA . GLY A 1 90 ? 25.686 9.940 36.097 1.00 36.12 194 GLY A CA 1
ATOM 671 C C . GLY A 1 90 ? 24.657 10.935 35.618 1.00 35.94 194 GLY A C 1
ATOM 672 O O . GLY A 1 90 ? 24.163 11.728 36.425 1.00 34.98 194 GLY A O 1
ATOM 673 N N . GLU A 1 91 ? 24.321 10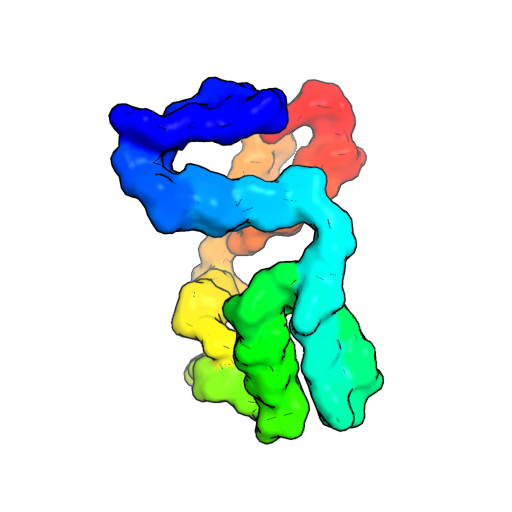.919 34.330 1.00 36.64 195 GLU A N 1
ATOM 674 C CA . GLU A 1 91 ? 23.335 11.845 33.791 1.00 37.19 195 GLU A CA 1
ATOM 675 C C . GLU A 1 91 ? 21.950 11.542 34.346 1.00 35.84 195 GLU A C 1
ATOM 676 O O . GLU A 1 91 ? 21.531 10.381 34.407 1.00 36.82 195 GLU A O 1
ATOM 682 N N . ARG A 1 92 ? 21.236 12.593 34.740 1.00 35.61 196 ARG A N 1
ATOM 683 C CA . ARG A 1 92 ? 19.831 12.507 35.133 1.00 36.78 196 ARG A CA 1
ATOM 684 C C . ARG A 1 92 ? 19.081 13.594 34.375 1.00 36.66 196 ARG A C 1
ATOM 685 O O . ARG A 1 92 ? 18.765 14.655 34.931 1.00 37.04 196 ARG A O 1
ATOM 693 N N . PRO A 1 93 ? 18.780 13.362 33.094 1.00 36.48 197 PRO A N 1
ATOM 694 C CA . PRO A 1 93 ? 18.190 14.422 32.264 1.00 37.07 197 PRO A CA 1
ATOM 695 C C . PRO A 1 93 ? 16.697 14.623 32.464 1.00 35.71 197 PRO A C 1
ATOM 696 O O . PRO A 1 93 ? 16.168 15.651 32.019 1.00 34.74 197 PRO A O 1
ATOM 700 N N . TYR A 1 94 ? 16.003 13.687 33.106 1.00 36.79 198 TYR A N 1
ATOM 701 C CA . TYR A 1 94 ? 14.565 13.794 33.323 1.00 36.35 198 TYR A CA 1
ATOM 702 C C . TYR A 1 94 ? 14.326 14.453 34.676 1.00 35.28 198 TYR A C 1
ATOM 703 O O . TYR A 1 94 ? 14.543 13.836 35.725 1.00 35.25 198 TYR A O 1
ATOM 712 N N . GLN A 1 95 ? 13.880 15.705 34.655 1.00 34.92 199 GLN A N 1
ATOM 713 C CA . GLN A 1 95 ? 13.673 16.493 35.862 1.00 36.42 199 GLN A CA 1
ATOM 714 C C . GLN A 1 95 ? 12.184 16.719 36.086 1.00 35.50 199 GLN A C 1
ATOM 715 O O . GLN A 1 95 ? 11.468 17.123 35.164 1.00 33.87 199 GLN A O 1
ATOM 721 N N . CYS A 1 96 ? 11.726 16.465 37.304 1.00 35.25 200 CYS A N 1
ATOM 722 C CA . CYS A 1 96 ? 10.336 16.729 37.648 1.00 35.28 200 CYS A CA 1
ATOM 723 C C . CYS A 1 96 ? 10.111 18.233 37.732 1.00 35.72 200 CYS A C 1
ATOM 724 O O . CYS A 1 96 ? 10.849 18.921 38.447 1.00 36.22 200 CYS A O 1
ATOM 727 N N . PRO A 1 97 ? 9.122 18.784 37.027 1.00 35.32 201 PRO A N 1
ATOM 728 C CA . PRO A 1 97 ? 8.912 20.239 37.071 1.00 36.32 201 PRO A CA 1
ATOM 729 C C . PRO A 1 97 ? 8.419 20.743 38.415 1.00 36.59 20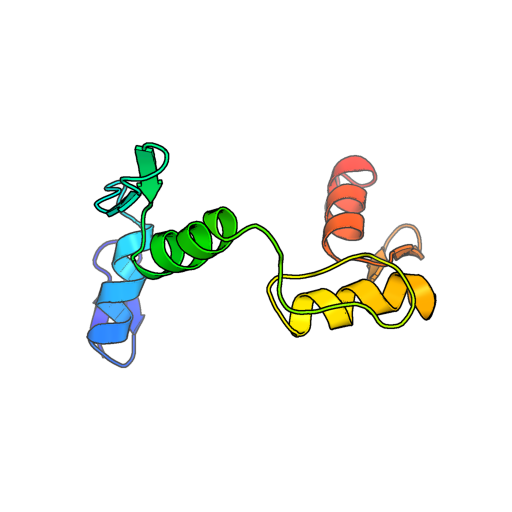1 PRO A C 1
ATOM 730 O O . PRO A 1 97 ? 8.550 21.942 38.693 1.00 37.41 201 PRO A O 1
ATOM 734 N N . ILE A 1 98 ? 7.863 19.868 39.253 1.00 36.37 202 ILE A N 1
ATOM 735 C CA . ILE A 1 98 ? 7.272 20.269 40.524 1.00 37.83 202 ILE A CA 1
ATOM 736 C C . ILE A 1 98 ? 8.321 20.192 41.623 1.00 42.60 202 ILE A C 1
ATOM 737 O O . ILE A 1 98 ? 8.613 21.193 42.285 1.00 39.14 202 ILE A O 1
ATOM 742 N N . CYS A 1 99 ? 8.901 19.013 41.835 1.00 37.59 203 CYS A N 1
ATOM 743 C CA . CYS A 1 99 ? 9.837 18.872 42.941 1.00 38.79 203 CYS A CA 1
ATOM 744 C C . CYS A 1 99 ? 11.278 19.149 42.546 1.00 39.22 203 CYS A C 1
ATOM 745 O O . CYS A 1 99 ? 12.131 19.228 43.435 1.00 37.95 203 CYS A O 1
ATOM 748 N N . ARG A 1 100 ? 11.566 19.280 41.251 1.00 38.86 204 ARG A N 1
ATOM 749 C CA . ARG A 1 100 ? 12.883 19.595 40.699 1.00 40.28 204 ARG A CA 1
ATOM 750 C C . ARG A 1 100 ? 13.908 18.489 40.908 1.00 38.25 204 ARG A C 1
ATOM 751 O O . ARG A 1 100 ? 15.105 18.727 40.723 1.00 39.02 204 ARG A O 1
ATOM 759 N N . LEU A 1 101 ? 13.480 17.289 41.291 1.00 37.05 205 LEU A N 1
ATOM 760 C CA . LEU A 1 101 ? 14.399 16.164 41.360 1.00 36.99 205 LEU A CA 1
ATOM 761 C C . LEU A 1 101 ? 14.707 15.653 39.957 1.00 36.90 205 LEU A C 1
ATOM 762 O O . LEU A 1 101 ? 13.888 15.750 39.041 1.00 36.22 205 LEU A O 1
ATOM 767 N N . ARG A 1 102 ? 15.909 15.110 39.796 1.00 37.51 206 ARG A N 1
ATOM 768 C CA . ARG A 1 102 ? 16.391 14.626 38.512 1.00 37.74 206 ARG A CA 1
ATOM 769 C C . ARG A 1 102 ? 16.500 13.109 38.544 1.00 36.73 206 ARG A C 1
ATOM 770 O O . ARG A 1 102 ? 16.912 12.530 39.553 1.00 36.57 206 ARG A O 1
ATOM 778 N N . PHE A 1 103 ? 16.133 12.472 37.433 1.00 35.97 207 PHE A N 1
ATOM 779 C CA . PHE A 1 103 ? 16.055 11.022 37.356 1.00 36.31 207 PHE A CA 1
ATOM 780 C C . PHE A 1 103 ? 16.779 10.516 36.116 1.00 36.52 207 PHE A C 1
ATOM 781 O O . PHE A 1 103 ? 16.874 11.211 35.100 1.00 36.49 207 PHE A O 1
ATOM 789 N N . THR A 1 104 ? 17.278 9.282 36.212 1.00 36.64 208 THR A N 1
ATOM 790 C CA . THR A 1 104 ? 18.085 8.699 35.146 1.00 37.32 208 THR A CA 1
ATOM 791 C C . THR A 1 104 ? 17.229 8.228 33.976 1.00 38.85 208 THR A C 1
ATOM 792 O O . THR A 1 104 ? 17.619 8.391 32.814 1.00 40.07 208 THR A O 1
ATOM 796 N N . GLU A 1 105 ? 16.066 7.647 34.255 1.00 38.51 209 GLU A N 1
ATOM 797 C CA . GLU A 1 105 ? 15.207 7.081 33.225 1.00 39.16 209 GLU A CA 1
ATOM 798 C C . GLU A 1 105 ? 13.854 7.777 33.227 1.00 37.53 209 GLU A C 1
ATOM 799 O O . GLU A 1 105 ? 13.355 8.183 34.281 1.00 36.09 209 GLU A O 1
ATOM 805 N N . ALA A 1 106 ? 13.264 7.905 32.034 1.00 38.18 210 ALA A N 1
ATOM 806 C CA . ALA A 1 106 ? 11.983 8.592 31.905 1.00 37.51 210 ALA A CA 1
ATOM 807 C C . ALA A 1 106 ? 10.885 7.875 32.679 1.00 35.26 210 ALA A C 1
ATOM 808 O O . ALA A 1 106 ? 9.984 8.518 33.231 1.00 33.57 210 ALA A O 1
ATOM 810 N N . ASN A 1 107 ? 10.941 6.543 32.734 1.00 35.13 211 ASN A N 1
ATOM 811 C CA . ASN A 1 107 ? 9.921 5.801 33.465 1.00 34.54 211 ASN A CA 1
ATOM 812 C C . ASN A 1 107 ? 10.064 5.979 34.970 1.00 33.97 211 ASN A C 1
ATOM 813 O O . ASN A 1 107 ? 9.072 5.872 35.700 1.00 33.67 211 ASN A O 1
ATOM 818 N N . THR A 1 108 ? 11.281 6.232 35.456 1.00 34.23 212 THR A N 1
ATOM 819 C CA . THR A 1 108 ? 11.443 6.572 36.866 1.00 35.00 212 THR A CA 1
ATOM 820 C C . THR A 1 108 ? 10.746 7.887 37.187 1.00 34.57 212 THR A C 1
ATOM 821 O O . THR A 1 108 ? 10.068 8.006 38.215 1.00 34.25 212 THR A O 1
ATOM 825 N N . LEU A 1 109 ? 10.886 8.880 36.305 1.00 34.26 213 LEU A N 1
ATOM 826 C CA . LEU A 1 109 ? 10.219 10.160 36.512 1.00 33.85 213 LEU A CA 1
ATOM 827 C C . LEU A 1 109 ? 8.705 10.026 36.383 1.00 34.03 213 LEU A C 1
ATOM 828 O O . LEU A 1 109 ? 7.957 10.659 37.138 1.00 33.34 213 LEU A O 1
ATOM 833 N N . ARG A 1 110 ? 8.231 9.209 35.438 1.00 33.58 214 ARG A N 1
ATOM 834 C CA . ARG A 1 110 ? 6.789 9.039 35.280 1.00 34.38 214 ARG A CA 1
ATOM 835 C C . ARG A 1 110 ? 6.180 8.381 36.510 1.00 34.27 214 ARG A C 1
ATOM 836 O O . ARG A 1 110 ? 5.151 8.834 37.026 1.00 34.10 214 ARG A O 1
ATOM 844 N N . ARG A 1 111 ? 6.801 7.305 36.996 1.00 33.85 215 ARG A N 1
ATOM 845 C CA . ARG A 1 111 ? 6.311 6.670 38.213 1.00 34.00 215 ARG A CA 1
ATOM 846 C C . ARG A 1 111 ? 6.457 7.591 39.416 1.00 34.11 215 ARG A C 1
ATOM 847 O O . ARG A 1 111 ? 5.692 7.473 40.380 1.00 36.28 215 ARG A O 1
ATOM 855 N N . HIS A 1 112 ? 7.419 8.515 39.376 1.00 34.47 216 HIS A N 1
ATOM 856 C CA . HIS A 1 112 ? 7.548 9.495 40.449 1.00 35.05 216 HIS A CA 1
ATOM 857 C C . HIS A 1 112 ? 6.405 10.503 40.415 1.00 35.40 216 HIS A C 1
ATOM 858 O O . HIS A 1 112 ? 5.840 10.845 41.459 1.00 36.15 216 HIS A O 1
ATOM 865 N N . ALA A 1 113 ? 6.048 10.983 39.223 1.00 35.18 217 ALA A N 1
ATOM 866 C CA . ALA A 1 113 ? 4.986 11.978 39.110 1.00 35.89 217 ALA A CA 1
ATOM 867 C C . ALA A 1 113 ? 3.652 11.419 39.589 1.00 37.78 217 ALA A C 1
ATOM 868 O O . ALA A 1 113 ? 2.937 12.065 40.364 1.00 38.39 217 ALA A O 1
ATOM 870 N N . LYS A 1 114 ? 3.303 10.211 39.143 1.00 37.38 218 LYS A N 1
ATOM 871 C CA . LYS A 1 114 ? 2.002 9.645 39.481 1.00 38.36 218 LYS A CA 1
ATOM 872 C C . LYS A 1 114 ? 1.909 9.271 40.955 1.00 38.62 218 LYS A C 1
ATOM 873 O O . LYS A 1 114 ? 0.808 9.244 41.516 1.00 48.75 218 LYS A O 1
ATOM 879 N N . ARG A 1 115 ? 3.041 8.985 41.598 1.00 37.63 219 ARG A N 1
ATOM 880 C CA . ARG A 1 115 ? 3.035 8.623 43.010 1.00 38.76 219 ARG A CA 1
ATOM 881 C C . ARG A 1 115 ? 3.165 9.838 43.921 1.00 38.30 219 ARG A C 1
ATOM 882 O O . ARG A 1 115 ? 2.508 9.900 44.966 1.00 39.07 219 ARG A O 1
ATOM 884 N N . LYS A 1 116 ? 3.994 10.812 43.543 1.00 38.99 220 LYS A N 1
ATOM 885 C CA . LYS A 1 116 ? 4.278 11.955 44.401 1.00 39.71 220 LYS A CA 1
ATOM 886 C C . LYS A 1 116 ? 3.458 13.193 44.065 1.00 39.45 220 LYS A C 1
ATOM 887 O O . LYS A 1 116 ? 3.271 14.045 44.941 1.00 39.82 220 LYS A O 1
ATOM 893 N N . HIS A 1 117 ? 2.971 13.322 42.834 1.00 40.63 221 HIS A N 1
ATOM 894 C CA . HIS A 1 117 ? 2.162 14.471 42.426 1.00 42.63 221 HIS A CA 1
ATOM 895 C C . HIS A 1 117 ? 0.898 13.998 41.720 1.00 44.58 221 HIS A C 1
ATOM 896 O O . HIS A 1 117 ? 0.717 14.231 40.521 1.00 44.58 221 HIS A O 1
ATOM 903 N N . PRO A 1 118 ? -0.015 13.344 42.444 1.00 44.78 222 PRO A N 1
ATOM 904 C CA . PRO A 1 118 ? -1.254 12.872 41.801 1.00 45.10 222 PRO A CA 1
ATOM 905 C C . PRO A 1 118 ? -2.085 13.987 41.191 1.00 44.94 222 PRO A C 1
ATOM 906 O O . PRO A 1 118 ? -2.992 13.703 40.399 1.00 45.04 222 PRO A O 1
ATOM 910 N N . GLU A 1 119 ? -1.794 15.246 41.519 1.00 45.70 223 GLU A N 1
ATOM 911 C CA . GLU A 1 119 ? -2.468 16.389 40.916 1.00 47.58 223 GLU A CA 1
ATOM 912 C C . GLU A 1 119 ? -1.894 16.688 39.534 1.00 45.53 223 GLU A C 1
ATOM 913 O O . GLU A 1 119 ? -1.849 17.848 39.112 1.00 46.20 223 GLU A O 1
ATOM 919 N N . ALA A 1 120 ? -1.441 15.638 38.840 1.00 43.09 224 ALA A N 1
ATOM 920 C CA . ALA A 1 120 ? -0.893 15.689 37.486 1.00 41.73 224 ALA A CA 1
ATOM 921 C C . ALA A 1 120 ? 0.479 16.351 37.442 1.00 49.97 224 ALA A C 1
ATOM 922 O O . ALA A 1 120 ? 0.831 17.141 38.324 1.00 46.72 224 ALA A O 1
ATOM 924 N N . MET A 1 121 ? 1.255 16.030 36.410 1.00 40.85 225 MET A N 1
ATOM 925 C CA . MET A 1 121 ? 2.586 16.590 36.228 1.00 39.74 225 MET A CA 1
ATOM 926 C C . MET A 1 121 ? 3.055 16.380 34.795 1.00 39.91 225 MET A C 1
ATOM 927 O O . MET A 1 121 ? 4.221 16.069 34.556 1.00 38.81 225 MET A O 1
#

InterPro domains:
  IPR013087 Zinc finger C2H2-type [PF00096] (142-164)
  IPR013087 Zinc finger C2H2-type [PF00096] (170-192)
  IPR013087 Zinc finger C2H2-type [PF13912] (115-137)
  IPR013087 Zinc finger C2H2-type [PS00028] (116-136)
  IPR013087 Zinc finger C2H2-type [PS00028] (144-164)
  IPR013087 Zinc finger C2H2-type [PS00028] (172-192)
  IPR013087 Zinc finger C2H2-type [PS00028] (200-221)
  IPR013087 Zinc finger C2H2-type [PS50157] (114-141)
  IPR013087 Zinc finger C2H2-type [PS50157] (142-169)
  IPR013087 Zinc finger C2H2-type [PS50157] (170-197)
  IPR013087 Zinc finger C2H2-type [PS50157] (198-221)
  IPR013087 Zinc finger C2H2-type [SM00355] (114-136)
  IPR013087 Zinc finger C2H2-type [SM00355] (142-164)
  IPR013087 Zinc finger C2H2-type [SM00355] (170-192)
  IPR013087 Zinc finger C2H2-type [SM00355] (198-221)
  IPR036236 Zinc finger C2H2 superfamily [SSF57667] (122-179)
  IPR036236 Zinc finger C2H2 superfamily [SSF57667] (164-216)